Protein AF-A0A494WY03-F1 (afdb_monomer)

Secondary structure (DSSP, 8-state):
--HHHHHHH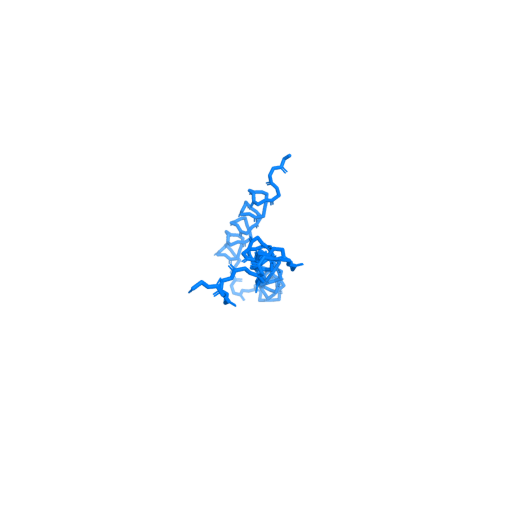HHHHHHHHHHHS-GGGHHHHHHHHHHHHHHHHHHHHHHHHHHS--TTSSSSSS--

Radius of gyration: 18.88 Å; Cα contacts (8 Å, |Δi|>4): 14; chains: 1; bounding box: 42×34×50 Å

Structure (mmCIF, N/CA/C/O backbone):
data_AF-A0A494WY03-F1
#
_entry.id   AF-A0A494WY03-F1
#
loop_
_atom_site.group_PDB
_atom_site.id
_atom_site.type_symbol
_atom_site.label_atom_id
_atom_site.label_alt_id
_atom_site.label_comp_id
_atom_site.label_asym_id
_atom_site.label_entity_id
_atom_site.label_seq_id
_atom_site.pdbx_PDB_ins_code
_atom_site.Cartn_x
_atom_site.Cartn_y
_atom_site.Cartn_z
_atom_site.occupancy
_atom_site.B_iso_or_equiv
_atom_site.auth_seq_id
_atom_site.auth_comp_id
_atom_site.auth_asym_id
_atom_site.auth_atom_id
_atom_site.pdbx_PDB_model_num
ATOM 1 N N . MET A 1 1 ? 11.379 12.945 -13.734 1.00 47.88 1 MET A N 1
ATOM 2 C CA . MET A 1 1 ? 11.228 12.610 -12.298 1.00 47.88 1 MET A CA 1
ATOM 3 C C . MET A 1 1 ? 11.158 11.094 -12.150 1.00 47.88 1 MET A C 1
ATOM 5 O O . MET A 1 1 ? 10.340 10.469 -12.809 1.00 47.88 1 MET A O 1
ATOM 9 N N . ASN A 1 2 ? 12.060 10.488 -11.372 1.00 55.69 2 ASN A N 1
ATOM 10 C CA . ASN A 1 2 ? 12.205 9.030 -11.274 1.00 55.69 2 ASN A CA 1
ATOM 11 C C . ASN A 1 2 ? 10.996 8.387 -10.563 1.00 55.69 2 ASN A C 1
ATOM 13 O O . ASN A 1 2 ? 10.924 8.397 -9.334 1.00 55.69 2 ASN A O 1
ATOM 17 N N . ASN A 1 3 ? 10.080 7.777 -11.330 1.00 65.56 3 ASN A N 1
ATOM 18 C CA . ASN A 1 3 ? 8.873 7.081 -10.842 1.00 65.56 3 ASN A CA 1
ATOM 19 C C . ASN A 1 3 ? 9.146 6.088 -9.694 1.00 65.56 3 ASN A C 1
ATOM 21 O O . ASN A 1 3 ? 8.295 5.876 -8.830 1.00 65.56 3 ASN A O 1
ATOM 25 N N . LYS A 1 4 ? 10.355 5.517 -9.652 1.00 69.88 4 LYS A N 1
ATOM 26 C CA . LYS A 1 4 ? 10.823 4.593 -8.611 1.00 69.88 4 LYS A CA 1
ATOM 27 C C . LYS A 1 4 ? 10.914 5.247 -7.224 1.00 69.88 4 LYS A C 1
ATOM 29 O O . LYS A 1 4 ? 10.504 4.650 -6.234 1.00 69.88 4 LYS A O 1
ATOM 34 N N . PHE A 1 5 ? 11.406 6.485 -7.155 1.00 77.62 5 PHE A N 1
ATOM 35 C CA . PHE A 1 5 ? 11.595 7.212 -5.896 1.00 77.62 5 PHE A CA 1
ATOM 36 C C . PHE A 1 5 ? 10.253 7.674 -5.310 1.00 77.62 5 PHE A C 1
ATOM 38 O O . PHE A 1 5 ? 10.011 7.570 -4.108 1.00 77.62 5 PHE A O 1
ATOM 45 N N . CYS A 1 6 ? 9.328 8.093 -6.179 1.00 79.94 6 CYS A N 1
ATOM 46 C CA . CYS A 1 6 ? 7.966 8.454 -5.786 1.00 79.94 6 CYS A CA 1
ATOM 47 C C . CYS A 1 6 ? 7.186 7.264 -5.204 1.00 79.94 6 CYS A C 1
ATOM 49 O O . CYS A 1 6 ? 6.412 7.449 -4.266 1.00 79.94 6 CYS A O 1
ATOM 51 N N . LEU A 1 7 ? 7.394 6.052 -5.730 1.00 75.56 7 LEU A N 1
ATOM 52 C CA . LEU A 1 7 ? 6.775 4.827 -5.213 1.00 75.56 7 LEU A CA 1
ATOM 53 C C . LEU A 1 7 ? 7.287 4.468 -3.814 1.00 75.56 7 LEU A C 1
ATOM 55 O O . LEU A 1 7 ? 6.475 4.218 -2.926 1.00 75.56 7 LEU A O 1
ATOM 59 N N . LEU A 1 8 ? 8.604 4.520 -3.597 1.00 77.12 8 LEU A N 1
ATOM 60 C CA . LEU A 1 8 ? 9.217 4.234 -2.293 1.00 77.12 8 LEU A CA 1
ATOM 61 C C . LEU A 1 8 ? 8.701 5.169 -1.194 1.00 77.12 8 LEU A C 1
ATOM 63 O O . LEU A 1 8 ? 8.269 4.706 -0.142 1.00 77.12 8 LEU A O 1
ATOM 67 N N . LEU A 1 9 ? 8.639 6.474 -1.467 1.00 81.06 9 LEU A N 1
ATOM 68 C CA . LEU A 1 9 ? 8.089 7.450 -0.519 1.00 81.06 9 LEU A CA 1
ATOM 69 C C . LEU A 1 9 ? 6.615 7.183 -0.187 1.00 81.06 9 LEU A C 1
ATOM 71 O O . LEU A 1 9 ? 6.167 7.427 0.934 1.00 81.06 9 LEU A O 1
ATOM 75 N N . ARG A 1 10 ? 5.840 6.694 -1.159 1.00 82.06 10 ARG A N 1
ATOM 76 C CA . ARG A 1 10 ? 4.417 6.388 -0.973 1.00 82.06 10 ARG A CA 1
ATOM 77 C C . ARG A 1 10 ? 4.221 5.134 -0.125 1.00 82.06 10 ARG A C 1
ATOM 79 O O . ARG A 1 10 ? 3.330 5.132 0.721 1.00 82.06 10 ARG A O 1
ATOM 86 N N . ILE A 1 11 ? 5.070 4.126 -0.322 1.00 82.81 11 ILE A N 1
ATOM 87 C CA . ILE A 1 11 ? 5.122 2.906 0.493 1.00 82.81 11 ILE A CA 1
ATOM 88 C C . ILE A 1 11 ? 5.473 3.261 1.939 1.00 82.81 11 ILE A C 1
ATOM 90 O O . ILE A 1 11 ? 4.720 2.904 2.840 1.00 82.81 11 ILE A O 1
ATOM 94 N N . GLU A 1 12 ? 6.534 4.036 2.164 1.00 85.25 12 GLU A N 1
ATOM 95 C CA . GLU A 1 12 ? 6.970 4.418 3.515 1.00 85.25 12 GLU A CA 1
ATOM 96 C C . GLU A 1 12 ? 5.909 5.227 4.272 1.00 85.25 12 GLU A C 1
ATOM 98 O O . GLU A 1 12 ? 5.598 4.938 5.428 1.00 85.25 12 GLU A O 1
ATOM 103 N N . ARG A 1 13 ? 5.249 6.184 3.606 1.00 85.69 13 ARG A N 1
ATOM 104 C CA . ARG A 1 13 ? 4.137 6.937 4.215 1.00 85.69 13 ARG A CA 1
ATOM 105 C C . ARG A 1 13 ? 2.952 6.047 4.593 1.00 85.69 13 ARG A C 1
ATOM 107 O O . ARG A 1 13 ? 2.314 6.287 5.615 1.00 85.69 13 ARG A O 1
ATOM 114 N N . LEU A 1 14 ? 2.639 5.045 3.771 1.00 82.44 14 LEU A N 1
ATOM 115 C CA . LEU A 1 14 ? 1.581 4.072 4.057 1.00 82.44 14 LEU A CA 1
ATOM 116 C C . LEU A 1 14 ? 1.950 3.170 5.235 1.00 82.44 14 LEU A C 1
ATOM 118 O O . LEU A 1 14 ? 1.113 2.938 6.102 1.00 82.44 14 LEU A O 1
ATOM 122 N N . ARG A 1 15 ? 3.207 2.728 5.297 1.00 80.69 15 ARG A N 1
ATOM 123 C CA . ARG A 1 15 ? 3.751 1.920 6.392 1.00 80.69 15 ARG A CA 1
ATOM 124 C C . ARG A 1 15 ? 3.670 2.645 7.732 1.00 80.69 15 ARG A C 1
ATOM 126 O O . ARG A 1 15 ? 3.208 2.073 8.713 1.00 80.69 15 ARG A O 1
ATOM 133 N N . ARG A 1 16 ? 4.044 3.926 7.748 1.00 83.69 16 ARG A N 1
ATOM 134 C CA . ARG A 1 16 ? 3.963 4.768 8.946 1.00 83.69 16 ARG A CA 1
ATOM 135 C C . ARG A 1 16 ? 2.524 4.917 9.435 1.00 83.69 16 ARG A C 1
ATOM 137 O O . ARG A 1 16 ? 2.250 4.674 10.602 1.00 83.69 16 ARG A O 1
ATOM 144 N N . ARG A 1 17 ? 1.597 5.207 8.515 1.00 80.31 17 ARG A N 1
ATOM 145 C CA . ARG A 1 17 ? 0.163 5.291 8.826 1.00 80.31 17 ARG A CA 1
ATOM 146 C C . ARG A 1 17 ? -0.396 3.982 9.368 1.00 80.31 17 ARG A C 1
ATOM 148 O O . ARG A 1 17 ? -1.165 4.019 10.315 1.00 80.31 17 ARG A O 1
ATOM 155 N N . LEU A 1 18 ? -0.013 2.843 8.794 1.00 75.75 18 LEU A N 1
ATOM 156 C CA . LEU A 1 18 ? -0.430 1.528 9.286 1.00 75.75 18 LEU A CA 1
ATOM 157 C C . LEU A 1 18 ? 0.036 1.283 10.725 1.00 75.75 18 LEU A C 1
ATOM 159 O O . LEU A 1 18 ? -0.768 0.847 11.538 1.00 75.75 18 LEU A O 1
ATOM 163 N N . ASN A 1 19 ? 1.286 1.624 11.052 1.00 75.44 19 ASN A N 1
ATOM 164 C CA . ASN A 1 19 ? 1.821 1.472 12.409 1.00 75.44 19 ASN A CA 1
ATOM 165 C C . ASN A 1 19 ? 1.166 2.416 13.431 1.00 75.44 19 ASN A C 1
ATOM 167 O O . ASN A 1 19 ? 1.100 2.086 14.610 1.00 75.44 19 ASN A O 1
ATOM 17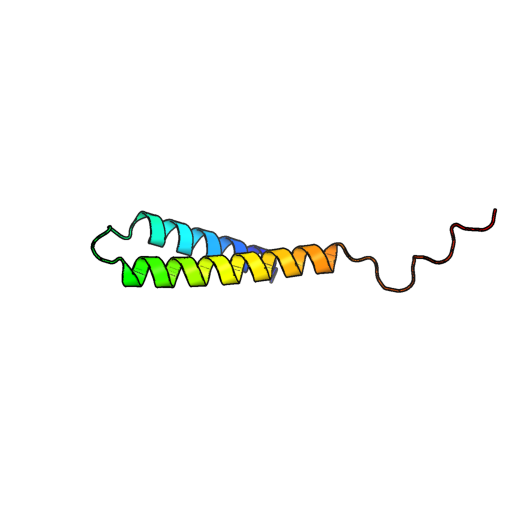1 N N . GLU A 1 20 ? 0.694 3.583 12.992 1.00 79.44 20 GLU A N 1
ATOM 172 C CA . GLU A 1 20 ? -0.014 4.557 13.833 1.00 79.44 20 GLU A CA 1
ATOM 173 C C . GLU A 1 20 ? -1.516 4.242 13.974 1.00 79.44 20 GLU A C 1
ATOM 175 O O . GLU A 1 20 ? -2.177 4.762 14.872 1.00 79.44 20 GLU A O 1
ATOM 180 N N . THR A 1 21 ? -2.075 3.388 13.107 1.00 72.00 21 THR A N 1
ATOM 181 C CA . THR A 1 21 ? -3.501 3.034 13.132 1.00 72.00 21 THR A CA 1
ATOM 182 C C . THR A 1 21 ? -3.741 1.957 14.193 1.00 72.00 21 THR A C 1
ATOM 184 O O . THR A 1 21 ? -3.327 0.811 14.040 1.00 72.00 21 THR A O 1
ATOM 187 N N . GLY A 1 22 ? -4.413 2.319 15.287 1.00 64.31 22 GLY A N 1
ATOM 188 C CA . GLY A 1 22 ? -4.767 1.382 16.355 1.00 64.31 22 GLY A CA 1
ATOM 189 C C . GLY A 1 22 ? -5.834 0.361 15.938 1.00 64.31 22 GLY A C 1
ATOM 190 O O . GLY A 1 22 ? -6.649 0.608 15.051 1.00 64.31 22 GLY A O 1
ATOM 191 N N . TRP A 1 23 ? -5.884 -0.769 16.650 1.00 62.62 23 TRP A N 1
ATOM 192 C CA . TRP A 1 23 ? -6.773 -1.919 16.401 1.00 6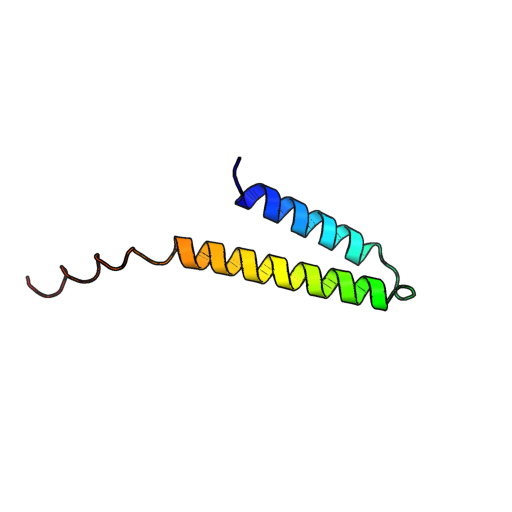2.62 23 TRP A CA 1
ATOM 193 C C . TRP A 1 23 ? -8.277 -1.580 16.323 1.00 62.62 23 TRP A C 1
ATOM 195 O O . TRP A 1 23 ? -9.043 -2.345 15.746 1.00 62.62 23 TRP A O 1
ATOM 205 N N . LYS A 1 24 ? -8.700 -0.423 16.856 1.00 65.75 24 LYS A N 1
ATOM 206 C CA . LYS A 1 24 ? -10.076 0.098 16.752 1.00 65.75 24 LYS A CA 1
ATOM 207 C C . LYS A 1 24 ? -10.472 0.557 15.341 1.00 65.75 24 LYS A C 1
ATOM 209 O O . LYS A 1 24 ? -11.658 0.693 15.074 1.00 65.75 24 LYS A O 1
ATOM 214 N N . GLU A 1 25 ? -9.517 0.771 14.438 1.00 71.19 25 GLU A N 1
ATOM 215 C CA . GLU A 1 25 ? -9.758 1.190 13.049 1.00 71.19 25 GLU A CA 1
ATOM 216 C C . GLU A 1 25 ? -9.444 0.054 12.059 1.00 71.19 25 GLU A C 1
ATOM 218 O O . GLU A 1 25 ? -8.785 0.248 11.036 1.00 71.19 25 GLU A O 1
ATOM 223 N N . GLN A 1 26 ? -9.916 -1.156 12.373 1.00 70.25 26 GLN A N 1
ATOM 224 C CA . GLN A 1 26 ? -9.602 -2.396 11.656 1.00 70.25 26 GLN A CA 1
ATOM 225 C C . GLN A 1 26 ? -9.920 -2.325 10.151 1.00 70.25 26 GLN A C 1
ATOM 227 O O . GLN A 1 26 ? -9.074 -2.685 9.336 1.00 70.25 26 GLN A O 1
ATOM 232 N N . ASP A 1 27 ? -11.071 -1.766 9.760 1.00 77.38 27 ASP A N 1
ATOM 233 C CA . ASP A 1 27 ? -11.441 -1.554 8.347 1.00 77.38 27 ASP A CA 1
ATOM 234 C C . ASP A 1 27 ? -10.492 -0.599 7.610 1.00 77.38 27 ASP A C 1
ATOM 236 O O . ASP A 1 27 ? -10.147 -0.788 6.435 1.00 77.38 27 ASP A O 1
ATOM 240 N N . ARG A 1 28 ? -10.021 0.433 8.313 1.00 78.50 28 ARG A N 1
ATOM 241 C CA . ARG A 1 28 ? -9.073 1.411 7.774 1.00 78.50 28 ARG A CA 1
ATOM 242 C C . ARG A 1 28 ? -7.703 0.773 7.581 1.00 78.50 28 ARG A C 1
ATOM 244 O O . ARG A 1 28 ? -7.072 0.976 6.545 1.00 78.50 28 ARG A O 1
ATOM 251 N N . LEU A 1 29 ? -7.292 -0.055 8.535 1.00 79.88 29 LEU A N 1
ATOM 252 C CA . LEU A 1 29 ? -6.056 -0.829 8.505 1.00 79.88 29 LEU A CA 1
ATOM 253 C C . LEU A 1 29 ? -6.072 -1.846 7.353 1.00 79.88 29 LEU A C 1
ATOM 255 O O . LEU A 1 29 ? -5.118 -1.922 6.577 1.00 79.88 29 LEU A O 1
ATOM 259 N N . LEU A 1 30 ? -7.201 -2.527 7.150 1.00 82.12 30 LEU A N 1
ATOM 260 C CA . LEU A 1 30 ? -7.421 -3.461 6.043 1.00 82.12 30 LEU A CA 1
ATOM 261 C C . LEU A 1 30 ? -7.370 -2.753 4.680 1.00 82.12 30 LEU A C 1
ATOM 263 O O . LEU A 1 30 ? -6.746 -3.232 3.731 1.00 82.12 30 LEU A O 1
ATOM 267 N N . THR A 1 31 ? -7.970 -1.564 4.592 1.00 86.06 31 THR A N 1
ATOM 268 C CA . THR A 1 31 ? -7.945 -0.728 3.383 1.00 86.06 31 THR A CA 1
ATOM 269 C C . THR A 1 31 ? -6.531 -0.244 3.056 1.00 86.06 31 THR A C 1
ATOM 271 O O . THR A 1 31 ? -6.103 -0.288 1.899 1.00 86.06 31 THR A O 1
ATOM 274 N N . LEU A 1 32 ? -5.777 0.201 4.065 1.00 81.25 32 LEU A N 1
ATOM 275 C CA . LEU A 1 32 ? -4.390 0.637 3.903 1.00 81.25 32 LEU A CA 1
ATOM 276 C C . LEU A 1 32 ? -3.471 -0.533 3.520 1.00 81.25 32 LEU A C 1
ATOM 278 O O . LEU A 1 32 ? -2.633 -0.365 2.634 1.00 81.25 32 LEU A O 1
ATOM 282 N N . SER A 1 33 ? -3.670 -1.713 4.112 1.00 81.88 33 SER A N 1
ATOM 283 C CA . SER A 1 33 ? -2.935 -2.942 3.788 1.00 81.88 33 SER A CA 1
ATOM 284 C C . SER A 1 33 ? -3.150 -3.368 2.332 1.00 81.88 33 SER A C 1
ATOM 286 O O . SER A 1 33 ? -2.178 -3.475 1.586 1.00 81.88 33 SER A O 1
ATOM 288 N N . ARG A 1 34 ? -4.403 -3.457 1.861 1.00 88.88 34 ARG A N 1
ATOM 289 C CA . ARG A 1 34 ? -4.711 -3.782 0.451 1.00 88.88 34 ARG A CA 1
ATOM 290 C C . ARG A 1 34 ? -4.070 -2.803 -0.535 1.00 88.88 34 ARG A C 1
ATOM 292 O O . ARG A 1 34 ? -3.610 -3.175 -1.620 1.00 88.88 34 ARG A O 1
ATOM 299 N N . ARG A 1 35 ? -4.031 -1.520 -0.163 1.00 89.94 35 ARG A N 1
ATOM 300 C CA . ARG A 1 35 ? -3.410 -0.475 -0.982 1.00 89.94 35 ARG A CA 1
ATOM 301 C C . ARG A 1 35 ? -1.888 -0.607 -1.021 1.00 89.94 35 ARG A C 1
ATOM 303 O O . ARG A 1 35 ? -1.297 -0.356 -2.070 1.00 89.94 35 ARG A O 1
ATOM 310 N N . LEU A 1 36 ? -1.268 -1.009 0.088 1.00 86.38 36 LEU A N 1
ATOM 311 C CA . LEU A 1 36 ? 0.162 -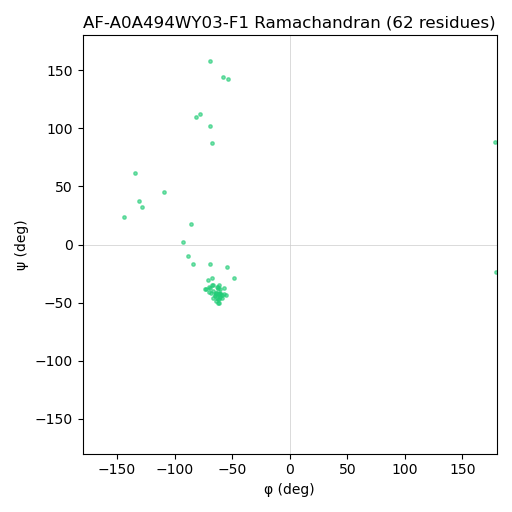1.302 0.166 1.00 86.38 36 LEU A CA 1
ATOM 312 C C . LEU A 1 36 ? 0.528 -2.492 -0.735 1.00 86.38 36 LEU A C 1
ATOM 314 O O . LEU A 1 36 ? 1.427 -2.355 -1.564 1.00 86.38 36 LEU A O 1
ATOM 318 N N . ASP A 1 37 ? -0.21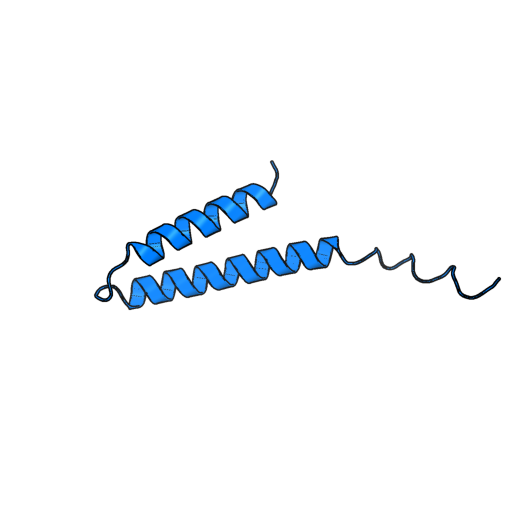2 -3.600 -0.649 1.00 87.94 37 ASP A N 1
ATOM 319 C CA . ASP A 1 37 ? 0.022 -4.797 -1.472 1.00 87.94 37 ASP A CA 1
ATOM 320 C C . ASP A 1 37 ? -0.038 -4.480 -2.966 1.00 87.94 37 ASP A C 1
ATOM 322 O O . ASP A 1 37 ? 0.835 -4.872 -3.741 1.00 87.94 37 ASP A O 1
ATOM 326 N N . THR A 1 38 ? -1.019 -3.671 -3.371 1.00 92.00 38 THR A N 1
ATOM 327 C CA . THR A 1 38 ? -1.150 -3.233 -4.767 1.00 92.00 38 THR A CA 1
ATOM 328 C C . THR A 1 38 ? 0.098 -2.483 -5.246 1.00 92.00 38 THR A C 1
ATOM 330 O O . THR A 1 38 ? 0.583 -2.721 -6.356 1.00 92.00 38 THR A O 1
ATOM 333 N N . LEU A 1 39 ? 0.649 -1.587 -4.420 1.00 89.12 39 LEU A N 1
ATOM 334 C CA . LEU A 1 39 ? 1.850 -0.817 -4.760 1.00 89.12 39 LEU A CA 1
ATOM 335 C C . LEU A 1 39 ? 3.105 -1.697 -4.803 1.00 89.12 39 LEU A C 1
ATOM 337 O O . LEU A 1 39 ? 3.946 -1.508 -5.684 1.00 89.12 39 LEU A O 1
ATOM 341 N N . ILE A 1 40 ? 3.216 -2.677 -3.904 1.00 84.44 40 ILE A N 1
ATOM 342 C CA . ILE A 1 40 ? 4.312 -3.654 -3.898 1.00 84.44 40 ILE A CA 1
ATOM 343 C C . ILE A 1 40 ? 4.290 -4.479 -5.189 1.00 84.44 40 ILE A C 1
ATOM 345 O O . ILE A 1 40 ? 5.314 -4.580 -5.867 1.00 84.44 40 ILE A O 1
ATOM 349 N N . VAL A 1 41 ? 3.124 -4.989 -5.593 1.00 88.81 41 VAL A N 1
ATOM 350 C CA . VAL A 1 41 ? 2.968 -5.747 -6.845 1.00 88.81 41 VAL A CA 1
ATOM 351 C C . VAL A 1 41 ? 3.328 -4.889 -8.061 1.00 88.81 41 VAL A C 1
ATOM 353 O O . VAL A 1 41 ? 4.021 -5.351 -8.971 1.00 88.81 41 VAL A O 1
ATOM 356 N N . GLN A 1 42 ? 2.901 -3.624 -8.096 1.00 85.62 42 GLN A N 1
ATOM 357 C CA . GLN A 1 42 ? 3.278 -2.700 -9.172 1.00 85.62 42 GLN A CA 1
ATOM 358 C C . GLN A 1 42 ? 4.794 -2.482 -9.234 1.00 85.62 42 GLN A C 1
ATOM 360 O O . GLN A 1 42 ? 5.377 -2.503 -10.321 1.00 85.62 42 GLN A O 1
ATOM 365 N N . TYR A 1 43 ? 5.438 -2.320 -8.080 1.00 85.25 43 TYR A N 1
ATOM 366 C CA . TYR A 1 43 ? 6.883 -2.152 -7.985 1.00 85.25 43 TYR A CA 1
ATOM 367 C C . TYR A 1 43 ? 7.644 -3.405 -8.444 1.00 85.25 43 TYR A C 1
ATOM 369 O O . TYR A 1 43 ? 8.572 -3.303 -9.246 1.00 85.25 43 TYR A O 1
ATOM 377 N N . GLN A 1 44 ? 7.213 -4.595 -8.026 1.00 82.75 44 GLN A N 1
ATOM 378 C CA . GLN A 1 44 ? 7.790 -5.865 -8.476 1.00 82.75 44 GLN A CA 1
ATOM 379 C C . GLN A 1 44 ? 7.651 -6.054 -9.991 1.00 82.75 44 GLN A C 1
ATOM 381 O O . GLN A 1 44 ? 8.615 -6.420 -10.660 1.00 82.75 44 GLN A O 1
ATOM 386 N N . ARG A 1 45 ? 6.486 -5.730 -10.569 1.00 85.50 45 ARG A N 1
ATOM 387 C CA . ARG A 1 45 ? 6.279 -5.768 -12.028 1.00 85.50 45 ARG A CA 1
ATOM 388 C C . ARG A 1 45 ? 7.216 -4.818 -12.773 1.00 85.50 45 ARG A C 1
ATOM 390 O O . ARG A 1 45 ? 7.697 -5.164 -13.848 1.00 85.50 45 ARG A O 1
ATOM 397 N N . LEU A 1 46 ? 7.481 -3.638 -12.214 1.00 83.56 46 LEU A N 1
ATOM 398 C CA . LEU A 1 46 ? 8.464 -2.694 -12.750 1.00 83.56 46 LEU A CA 1
ATOM 399 C C . LEU A 1 46 ? 9.882 -3.277 -12.724 1.00 83.56 46 LEU A C 1
ATOM 401 O O . LEU A 1 46 ? 10.570 -3.219 -13.739 1.00 83.56 46 LEU A O 1
ATOM 405 N N . LEU A 1 47 ? 10.296 -3.893 -11.615 1.00 79.56 47 LEU A N 1
ATOM 406 C CA . LEU A 1 47 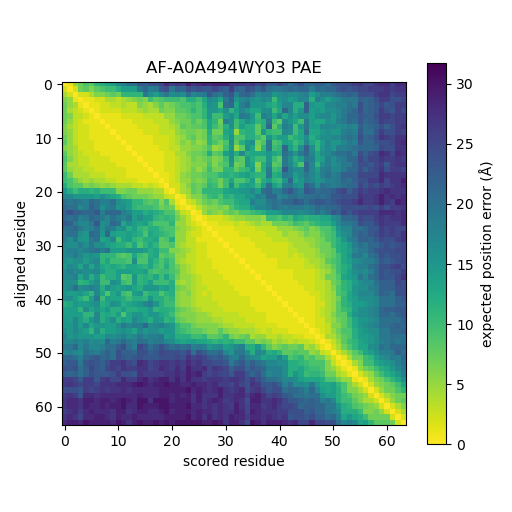? 11.601 -4.555 -11.516 1.00 79.56 47 LEU A CA 1
ATOM 407 C C . LEU A 1 47 ? 11.747 -5.711 -12.516 1.00 79.56 47 LEU A C 1
ATOM 409 O O . LEU A 1 47 ? 12.778 -5.818 -13.171 1.00 79.56 47 LEU A O 1
ATOM 413 N N . LEU A 1 48 ? 10.708 -6.532 -12.687 1.00 76.94 48 LEU A N 1
ATOM 414 C CA . LEU A 1 48 ? 10.706 -7.640 -13.649 1.00 76.94 48 LEU A CA 1
ATOM 415 C C . LEU A 1 48 ? 10.738 -7.162 -15.105 1.00 76.94 48 LEU A C 1
ATOM 417 O O . LEU A 1 48 ? 11.361 -7.803 -15.945 1.00 76.94 48 LEU A O 1
ATOM 421 N N . LYS A 1 49 ? 10.093 -6.032 -15.422 1.00 68.88 49 LYS A N 1
ATOM 422 C CA . LYS A 1 49 ? 10.189 -5.413 -16.753 1.00 68.88 49 LYS A CA 1
ATOM 423 C C . LYS A 1 49 ? 11.589 -4.880 -17.046 1.00 68.88 49 LYS A C 1
ATOM 425 O O . LYS A 1 49 ? 12.019 -4.970 -18.185 1.00 68.88 49 LYS A O 1
ATOM 430 N N . ILE A 1 50 ? 12.286 -4.365 -16.035 1.00 61.69 50 ILE A N 1
ATOM 431 C CA . ILE A 1 50 ? 13.682 -3.922 -16.160 1.00 61.69 50 ILE A CA 1
ATOM 432 C C . ILE A 1 50 ? 14.631 -5.125 -16.326 1.00 61.69 50 ILE A C 1
ATOM 434 O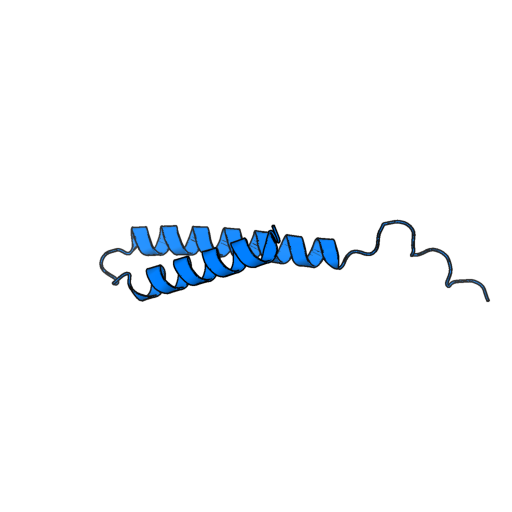 O . ILE A 1 50 ? 15.647 -5.004 -16.994 1.00 61.69 50 ILE A O 1
ATOM 438 N N . GLN A 1 51 ? 14.292 -6.287 -15.755 1.00 58.91 51 GLN A N 1
ATOM 439 C CA . GLN A 1 51 ? 15.106 -7.508 -15.844 1.00 58.91 51 GLN A CA 1
ATOM 440 C C . GLN A 1 51 ? 14.814 -8.398 -17.060 1.00 58.91 51 GLN A C 1
ATOM 442 O O . GLN A 1 51 ? 15.563 -9.341 -17.298 1.00 58.91 51 GLN A O 1
ATOM 447 N N . LYS A 1 52 ? 13.750 -8.150 -17.835 1.00 53.69 52 LYS A N 1
ATOM 448 C CA . LYS A 1 52 ? 13.540 -8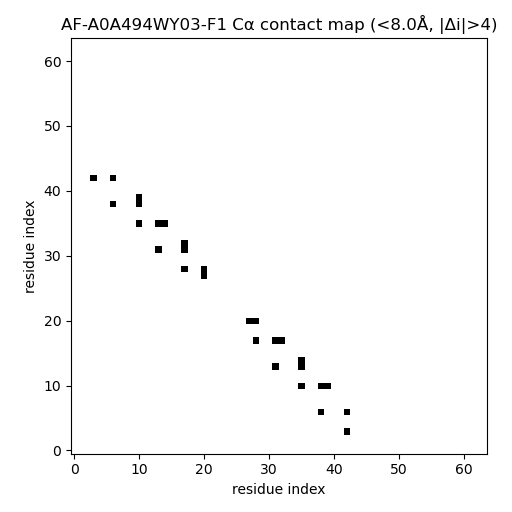.883 -19.089 1.00 53.69 52 LYS A CA 1
ATOM 449 C C . LYS A 1 52 ? 14.463 -8.293 -20.161 1.00 53.69 52 LYS A C 1
ATOM 451 O O . LYS A 1 52 ? 14.202 -7.163 -20.575 1.00 53.69 52 LYS A O 1
ATOM 456 N N . PRO A 1 53 ? 15.485 -9.025 -20.652 1.00 56.81 53 PRO A N 1
ATOM 457 C CA . PRO A 1 53 ? 16.187 -8.597 -21.851 1.00 56.81 53 PRO A CA 1
ATOM 458 C C . PRO A 1 53 ? 15.168 -8.487 -22.996 1.00 56.81 53 PRO A C 1
ATOM 460 O O . PRO A 1 53 ? 14.197 -9.264 -23.031 1.00 56.81 53 PRO A O 1
ATOM 463 N N . PRO A 1 54 ? 15.327 -7.509 -23.902 1.00 57.84 54 PRO A N 1
ATOM 464 C CA . PRO A 1 54 ? 14.415 -7.332 -25.021 1.00 57.84 54 PRO A CA 1
ATOM 465 C C . PRO A 1 54 ? 14.277 -8.652 -25.801 1.00 57.84 54 PRO A C 1
ATOM 467 O O . PRO A 1 54 ? 15.250 -9.405 -25.930 1.00 57.84 54 PRO A O 1
ATOM 470 N N . PRO A 1 55 ? 13.072 -8.988 -26.301 1.00 56.50 55 PRO A N 1
ATOM 471 C CA . PRO A 1 55 ? 12.865 -10.189 -27.099 1.00 56.50 55 PRO A CA 1
ATOM 472 C C . PRO A 1 55 ? 13.607 -10.033 -28.436 1.00 56.50 55 PRO A C 1
ATOM 474 O O . PRO A 1 55 ? 13.055 -9.542 -29.411 1.00 56.50 55 PRO A O 1
ATOM 477 N N . GLY A 1 56 ? 14.886 -10.411 -28.448 1.00 58.53 56 GLY A N 1
ATOM 478 C CA . GLY A 1 56 ? 15.793 -10.274 -29.590 1.00 58.53 56 GLY A CA 1
ATOM 479 C C . GLY A 1 56 ? 17.222 -10.768 -29.325 1.00 58.53 56 GLY A C 1
ATOM 480 O O . GLY A 1 56 ? 17.892 -11.192 -30.256 1.00 58.53 56 GLY A O 1
ATOM 481 N N . GLU A 1 57 ? 17.670 -10.819 -28.067 1.00 53.84 57 GLU A N 1
ATOM 482 C CA . GLU A 1 57 ? 19.068 -11.153 -27.716 1.00 53.84 57 GLU A CA 1
ATOM 483 C C . GLU A 1 57 ? 19.349 -12.640 -27.430 1.00 53.84 57 GLU A C 1
ATOM 485 O O . GLU A 1 57 ? 20.473 -13.020 -27.126 1.00 53.84 57 GLU A O 1
ATOM 490 N N . ARG A 1 58 ? 18.354 -13.529 -27.552 1.00 56.16 58 ARG A N 1
ATOM 491 C CA . ARG A 1 58 ? 18.519 -14.972 -27.266 1.00 56.16 58 ARG A CA 1
ATOM 492 C C . ARG A 1 58 ? 19.043 -15.805 -28.443 1.00 56.16 58 ARG A C 1
ATOM 494 O O . ARG A 1 58 ? 18.865 -17.017 -28.444 1.00 56.16 58 ARG A O 1
ATOM 501 N N . ARG A 1 59 ? 19.632 -15.187 -29.472 1.00 55.94 59 ARG A N 1
ATOM 502 C CA . ARG A 1 59 ? 19.917 -15.887 -30.736 1.00 55.94 59 ARG A CA 1
ATOM 503 C C . ARG A 1 59 ? 21.342 -15.713 -31.272 1.00 55.94 59 ARG A C 1
ATOM 505 O O . ARG A 1 59 ? 21.481 -15.640 -32.479 1.00 55.94 59 ARG A O 1
ATOM 512 N N . TRP A 1 60 ? 22.381 -15.669 -30.431 1.00 54.16 60 TRP A N 1
ATOM 513 C CA . TRP A 1 60 ? 23.777 -15.672 -30.928 1.00 54.16 60 TRP A CA 1
ATOM 514 C C . TRP A 1 60 ? 24.796 -16.441 -30.067 1.00 54.16 60 TRP A C 1
ATOM 516 O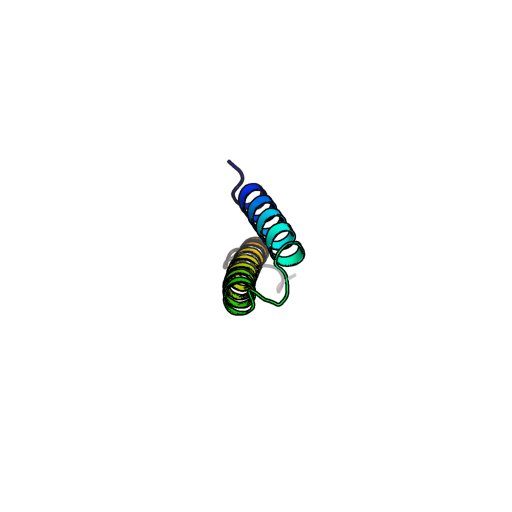 O . TRP A 1 60 ? 25.986 -16.182 -30.166 1.00 54.16 60 TRP A O 1
ATOM 526 N N . HIS A 1 61 ? 24.371 -17.413 -29.252 1.00 52.09 61 HIS A N 1
ATOM 527 C CA . HIS A 1 61 ? 25.308 -18.253 -28.482 1.00 52.09 61 HIS A CA 1
ATOM 528 C C . HIS A 1 61 ? 25.064 -19.764 -28.645 1.00 52.09 61 HIS A C 1
ATOM 530 O O . HIS A 1 61 ? 25.318 -20.540 -27.737 1.00 52.09 61 HIS A O 1
ATOM 536 N N . GLU A 1 62 ? 24.604 -20.192 -29.823 1.00 50.91 62 GLU A N 1
ATOM 537 C CA . GLU A 1 62 ? 24.611 -21.606 -30.237 1.00 50.91 62 GLU A CA 1
ATOM 538 C C . GLU A 1 62 ? 25.122 -21.717 -31.680 1.00 50.91 62 GLU A C 1
ATOM 540 O O . GLU A 1 62 ? 24.384 -22.078 -32.600 1.00 50.91 62 GLU A O 1
ATOM 545 N N . ARG A 1 63 ? 26.373 -21.296 -31.896 1.00 49.22 63 ARG A N 1
ATOM 546 C CA . ARG A 1 63 ? 27.262 -21.762 -32.977 1.00 49.22 63 ARG A CA 1
ATOM 547 C C . ARG A 1 63 ? 28.591 -21.005 -32.919 1.00 49.22 63 ARG A C 1
ATOM 549 O O . ARG A 1 63 ? 28.726 -19.972 -33.564 1.00 49.22 63 ARG A O 1
ATOM 556 N N . SER A 1 64 ? 29.526 -21.540 -32.142 1.00 47.53 64 SER A N 1
ATOM 557 C CA . SER A 1 64 ? 30.973 -21.489 -32.383 1.00 47.53 64 SER A CA 1
ATOM 558 C C . SER A 1 64 ? 31.588 -22.731 -31.765 1.00 47.53 64 SER A C 1
ATOM 560 O O . SER A 1 64 ? 31.200 -23.037 -30.616 1.00 47.53 64 SER A O 1
#

Nearest PDB structures (foldseek):
  7vqt-assembly1_A  TM=8.944E-01  e=1.425E+00  Homo sapiens
  7vqu-assembly1_A  TM=8.825E-01  e=1.882E+00  Homo sapiens
  3pja-assembly2_J-2  TM=5.408E-01  e=4.985E+00  Homo sapiens

Organism: NCBI:txid2419843

Solvent-accessible surface area (backbone atoms only — not comparable to full-atom values): 4034 Å² total; per-residue (Å²): 131,67,68,68,60,60,49,52,56,52,51,51,55,50,52,53,50,51,75,70,55,53,83,91,44,51,70,58,47,51,53,52,48,57,54,48,53,53,52,51,52,53,48,53,52,51,53,52,58,72,66,50,74,66,99,74,77,91,77,81,86,88,84,131

Sequence (64 aa):
MNNKFCLLLRIERLRRRLNETGWKEQDRLLTLSRRLDTLIVQYQRLLLKIQKPPPGERRWHERS

Mean predicted aligned error: 13.68 Å

pLDDT: mean 73.07, std 12.84, range [47.53, 92.0]

InterPro domains:
  IPR018540 Aspartyl-phosphate phosphatase Spo0E-like [PF09388] (7-45)
  IPR036638 Helix-loop-helix DNA-binding domain superfamily [G3DSA:4.10.280.10] (5-52)
  IPR037208 Aspartyl-phosphate phosphatase Spo0E-like superfamily [SSF140500] (7-50)

Foldseek 3Di:
DPPLVVLVVVLVVLVVVLVVDDPVPVVVNVVSVVVNVVSVVVNVVVVVVVVDDPPPPPPDPPDD